Protein AF-A0AAJ1X5V5-F1 (afdb_monomer)

Mean predicted aligned error: 13.59 Å

Secondary structure (DSSP, 8-state):
--------------PPPEEEEE-SSTTSPP-----PSSSS-PPEEEEGGG--HHHHHHH--SEEEEESB-SS-BHHHHHHHHHHTT--SEEEEE-SPPS-HHHHHHHHHHH-TTSEEEEE------THHHHHHHHHHS--------------------

Radius of gyration: 25.56 Å; Cα contacts (8 Å, |Δi|>4): 197; chains: 1; bounding box: 85×78×64 Å

pLDDT: mean 74.3, std 19.79, range [42.69, 98.06]

Structure (mmCIF, N/CA/C/O backbone):
data_AF-A0AAJ1X5V5-F1
#
_entry.id   AF-A0AAJ1X5V5-F1
#
loop_
_atom_site.group_PDB
_atom_site.id
_atom_site.type_symbol
_atom_site.label_atom_id
_atom_site.label_alt_id
_atom_site.label_comp_id
_atom_site.label_asym_id
_atom_site.label_entity_id
_atom_site.label_seq_id
_atom_site.pdbx_PDB_ins_code
_atom_site.Cartn_x
_atom_site.Cartn_y
_atom_site.Cartn_z
_atom_site.occupancy
_atom_site.B_iso_or_equiv
_atom_site.auth_seq_id
_atom_site.auth_comp_id
_atom_site.auth_asym_id
_atom_site.auth_atom_id
_atom_site.pdbx_PDB_model_num
ATOM 1 N N . MET A 1 1 ? -33.150 22.291 39.303 1.00 49.47 1 MET A N 1
ATOM 2 C CA . MET A 1 1 ? -31.814 22.801 38.923 1.00 49.47 1 MET A CA 1
ATOM 3 C C . MET A 1 1 ? -30.935 21.609 38.556 1.00 49.47 1 MET A C 1
ATOM 5 O O . MET A 1 1 ? -30.347 21.008 39.441 1.00 49.47 1 MET A O 1
ATOM 9 N N . GLY A 1 2 ? -30.933 21.193 37.285 1.00 54.03 2 GLY A N 1
ATOM 10 C CA . GLY A 1 2 ? -30.142 20.056 36.793 1.00 54.03 2 GLY A CA 1
ATOM 11 C C . GLY A 1 2 ? -29.004 20.563 35.914 1.00 54.03 2 GLY A C 1
ATOM 12 O O . GLY A 1 2 ? -29.258 21.209 34.902 1.00 54.03 2 GLY A O 1
ATOM 13 N N . ARG A 1 3 ? -27.760 20.337 36.339 1.00 53.81 3 ARG A N 1
ATOM 14 C CA . ARG A 1 3 ? -26.545 20.752 35.627 1.00 53.81 3 ARG A CA 1
ATOM 15 C C . ARG A 1 3 ? -26.337 19.808 34.437 1.00 53.81 3 ARG A C 1
ATOM 17 O O . ARG A 1 3 ? -26.028 18.640 34.638 1.00 53.81 3 ARG A O 1
ATOM 24 N N . LEU A 1 4 ? -26.525 20.315 33.219 1.00 57.34 4 LEU A N 1
ATOM 25 C CA . LEU A 1 4 ? -26.113 19.653 31.980 1.00 57.34 4 LEU A CA 1
ATOM 26 C C . LEU A 1 4 ? -24.586 19.496 31.990 1.00 57.34 4 LEU A C 1
ATOM 28 O O . LEU A 1 4 ? -23.848 20.481 31.991 1.00 57.34 4 LEU A O 1
ATOM 32 N N . MET A 1 5 ? -24.120 18.250 32.050 1.00 51.97 5 MET A N 1
ATOM 33 C CA . MET A 1 5 ? -22.725 17.890 31.823 1.00 51.97 5 MET A CA 1
ATOM 34 C C . MET A 1 5 ? -22.451 17.976 30.321 1.00 51.97 5 MET A C 1
ATOM 36 O O . MET A 1 5 ? -22.830 17.094 29.555 1.00 51.97 5 MET A O 1
ATOM 40 N N . ASN A 1 6 ? -21.802 19.063 29.905 1.00 53.88 6 ASN A N 1
ATOM 41 C CA . ASN A 1 6 ? -21.200 19.163 28.582 1.00 53.88 6 ASN A CA 1
ATOM 42 C C . ASN A 1 6 ? -20.029 18.177 28.520 1.00 53.88 6 ASN A C 1
ATOM 44 O O . ASN A 1 6 ? -18.949 18.449 29.046 1.00 53.88 6 ASN A O 1
ATOM 48 N N . HIS A 1 7 ? -20.245 17.029 27.882 1.00 51.84 7 HIS A N 1
ATOM 49 C CA . HIS A 1 7 ? -19.154 16.221 27.358 1.00 51.84 7 HIS A CA 1
ATOM 50 C C . HIS A 1 7 ? -18.511 17.018 26.225 1.00 51.84 7 HIS A C 1
ATOM 52 O O . HIS A 1 7 ? -18.970 16.993 25.086 1.00 51.84 7 HIS A O 1
ATOM 58 N N . SER A 1 8 ? -17.483 17.794 26.568 1.00 53.44 8 SER A N 1
ATOM 59 C CA . SER A 1 8 ? -16.588 18.421 25.605 1.00 53.44 8 SER A CA 1
ATOM 60 C C . SER A 1 8 ? -15.873 17.310 24.843 1.00 53.44 8 SER A C 1
ATOM 62 O O . SER A 1 8 ? -14.830 16.808 25.266 1.00 53.44 8 SER A O 1
ATOM 64 N N . ASP A 1 9 ? -16.497 16.896 23.746 1.00 52.03 9 ASP A N 1
ATOM 65 C CA . ASP A 1 9 ? -15.982 15.985 22.738 1.00 52.03 9 ASP A CA 1
ATOM 66 C C . ASP A 1 9 ? -14.724 16.633 22.153 1.00 52.03 9 ASP A C 1
ATOM 68 O O . ASP A 1 9 ? -14.756 17.444 21.225 1.00 52.03 9 ASP A O 1
ATOM 72 N N . THR A 1 10 ? -13.592 16.378 22.806 1.00 54.88 10 THR A N 1
ATOM 73 C CA . THR A 1 10 ? -12.291 16.878 22.381 1.00 54.88 10 THR A CA 1
ATOM 74 C C . THR A 1 10 ? -11.869 15.999 21.216 1.00 54.88 10 THR A C 1
ATOM 76 O O . THR A 1 10 ? -10.988 15.150 21.350 1.00 54.88 10 THR A O 1
ATOM 79 N N . ARG A 1 11 ? -12.528 16.171 20.063 1.00 50.97 11 ARG A N 1
ATOM 80 C CA . ARG A 1 11 ? -12.022 15.697 18.779 1.00 50.97 11 ARG A CA 1
ATOM 81 C C . ARG A 1 11 ? -10.699 16.411 18.577 1.00 50.97 11 ARG A C 1
ATOM 83 O O . ARG A 1 11 ? -10.657 17.541 18.092 1.00 50.97 11 ARG A O 1
ATOM 90 N N . ARG A 1 12 ? -9.612 15.783 19.039 1.00 52.16 12 ARG A N 1
ATOM 91 C CA . ARG A 1 12 ? -8.260 16.169 18.653 1.00 52.16 12 ARG A CA 1
ATOM 92 C C . ARG A 1 12 ? -8.311 16.320 17.146 1.00 52.16 12 ARG A C 1
ATOM 94 O O . ARG A 1 12 ? -8.694 15.387 16.445 1.00 52.16 12 ARG A O 1
ATOM 101 N N . ASN A 1 13 ? -7.982 17.519 16.691 1.00 52.06 13 ASN A N 1
ATOM 102 C CA . ASN A 1 13 ? -7.736 17.843 15.301 1.00 52.06 13 ASN A CA 1
ATOM 103 C C . ASN A 1 13 ? -6.473 17.073 14.877 1.00 52.06 13 ASN A C 1
ATOM 105 O O . ASN A 1 13 ? -5.387 17.638 14.783 1.00 52.06 13 ASN A O 1
ATOM 109 N N . ALA A 1 14 ? -6.584 15.745 14.811 1.00 61.94 14 ALA A N 1
ATOM 110 C CA . ALA A 1 14 ? -5.525 14.852 14.402 1.00 61.94 14 ALA A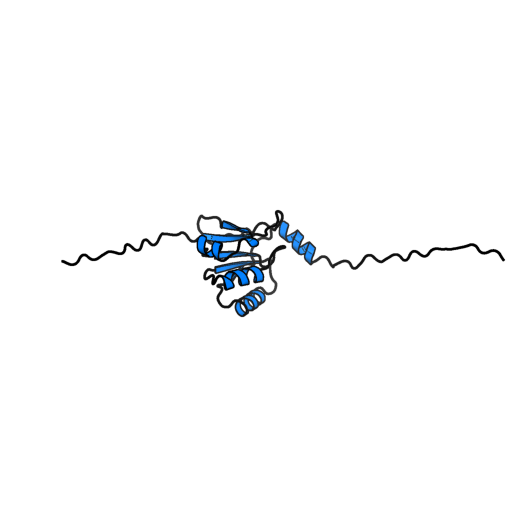 CA 1
ATOM 111 C C . ALA A 1 14 ? -5.408 15.045 12.899 1.00 61.94 14 ALA A C 1
ATOM 113 O O . ALA A 1 14 ? -6.320 14.702 12.147 1.00 61.94 14 ALA A O 1
ATOM 114 N N . GLN A 1 15 ? -4.330 15.702 12.482 1.00 68.06 15 GLN A N 1
ATOM 115 C CA . GLN A 1 15 ? -4.047 15.833 11.067 1.00 68.06 15 GLN A CA 1
ATOM 116 C C . GLN A 1 15 ? -3.940 14.430 10.456 1.00 68.06 15 GLN A C 1
ATOM 118 O O . GLN A 1 15 ? -3.415 13.529 11.118 1.00 68.06 15 GLN A O 1
ATOM 123 N N . PRO A 1 16 ? -4.462 14.227 9.236 1.00 76.00 16 PRO A N 1
ATOM 124 C CA . PRO A 1 16 ? -4.329 12.956 8.541 1.00 76.00 16 PRO A CA 1
ATOM 125 C C . PRO A 1 16 ? -2.844 12.588 8.435 1.00 76.00 16 PRO A C 1
ATOM 127 O O . PRO A 1 16 ? -2.044 13.372 7.928 1.00 76.00 16 PRO A O 1
ATOM 130 N N . VAL A 1 17 ? -2.475 11.417 8.960 1.00 82.81 17 VAL A N 1
ATOM 131 C CA . VAL A 1 17 ? -1.111 10.883 8.876 1.00 82.81 17 VAL A CA 1
ATOM 132 C C . VAL A 1 17 ? -1.071 9.856 7.753 1.00 82.81 17 VAL A C 1
ATOM 134 O O . VAL A 1 17 ? -1.787 8.856 7.809 1.00 82.81 17 VAL A O 1
ATOM 137 N N . SER A 1 18 ? -0.222 10.082 6.754 1.00 84.00 18 SER A N 1
ATOM 138 C CA . SER A 1 18 ? 0.099 9.074 5.740 1.00 84.00 18 SER A CA 1
ATOM 139 C C . SER A 1 18 ? 1.361 8.316 6.142 1.00 84.00 18 SER A C 1
ATOM 141 O O . SER A 1 18 ? 2.314 8.895 6.672 1.00 84.00 18 SER A O 1
ATOM 143 N N . VAL A 1 19 ? 1.374 7.014 5.879 1.00 84.06 19 VAL A N 1
ATOM 144 C CA . VAL A 1 19 ? 2.506 6.122 6.135 1.00 84.06 19 VAL A CA 1
ATOM 145 C C . VAL A 1 19 ? 3.011 5.572 4.809 1.00 84.06 19 VAL A C 1
ATOM 147 O O . VAL A 1 19 ? 2.216 5.162 3.972 1.00 84.06 19 VAL A O 1
ATOM 150 N N . SER A 1 20 ? 4.328 5.554 4.622 1.00 84.44 20 SER A N 1
ATOM 151 C CA . SER A 1 20 ? 4.986 4.944 3.467 1.00 84.44 20 SER A CA 1
ATOM 152 C C . SER A 1 20 ? 5.753 3.703 3.909 1.00 84.44 20 SER A C 1
ATOM 154 O O . SER A 1 20 ? 6.574 3.772 4.825 1.00 84.44 20 SER A O 1
ATOM 156 N N . VAL A 1 21 ? 5.473 2.564 3.280 1.00 81.75 21 VAL A N 1
ATOM 157 C CA . VAL A 1 21 ? 6.128 1.292 3.580 1.00 81.75 21 VAL A CA 1
ATOM 158 C C . VAL A 1 21 ? 7.372 1.147 2.718 1.00 81.75 21 VAL A C 1
ATOM 160 O O . VAL A 1 21 ? 7.308 1.153 1.488 1.00 81.75 21 VAL A O 1
ATOM 163 N N . VAL A 1 22 ? 8.512 0.974 3.374 1.00 82.62 22 VAL A N 1
ATOM 164 C CA . VAL A 1 22 ? 9.809 0.774 2.729 1.00 82.62 22 VAL A CA 1
ATOM 165 C C . VAL A 1 22 ? 10.318 -0.646 2.968 1.00 82.62 22 VAL A C 1
ATOM 167 O O . VAL A 1 22 ? 9.964 -1.299 3.956 1.00 82.62 22 VAL A O 1
ATOM 170 N N . GLY A 1 23 ? 11.140 -1.136 2.036 1.00 76.69 23 GLY A N 1
ATOM 171 C CA . GLY A 1 23 ? 11.906 -2.366 2.236 1.00 76.69 23 GLY A CA 1
ATOM 172 C C . GLY A 1 23 ? 12.815 -2.242 3.460 1.00 76.69 23 GLY A C 1
ATOM 173 O O . GLY A 1 23 ? 13.158 -1.139 3.882 1.00 76.69 23 GLY A O 1
ATOM 174 N N . CYS A 1 24 ? 13.175 -3.376 4.051 1.00 72.38 24 CYS A N 1
ATOM 175 C CA . CYS A 1 24 ? 13.982 -3.410 5.267 1.00 72.38 24 CYS A CA 1
ATOM 176 C C . CYS A 1 24 ? 15.492 -3.497 4.989 1.00 72.38 24 CYS A C 1
ATOM 178 O O . CYS A 1 24 ? 16.279 -3.436 5.932 1.00 72.38 24 CYS A O 1
ATOM 180 N N . GLY A 1 25 ? 15.903 -3.645 3.725 1.00 65.19 25 GLY A N 1
ATOM 181 C CA . GLY A 1 25 ? 17.300 -3.537 3.299 1.00 65.19 25 GLY A CA 1
ATOM 182 C C . GLY A 1 25 ? 17.738 -2.104 2.960 1.00 65.19 25 GLY A C 1
ATOM 183 O O . GLY A 1 25 ? 16.992 -1.354 2.334 1.00 65.19 25 GLY A O 1
ATOM 184 N N . ASP A 1 26 ? 18.994 -1.768 3.284 1.00 51.75 26 ASP A N 1
ATOM 185 C CA . ASP A 1 26 ? 19.675 -0.473 3.040 1.00 51.75 26 ASP A CA 1
ATOM 186 C C . ASP A 1 26 ? 19.787 -0.052 1.553 1.00 51.75 26 ASP A C 1
ATOM 188 O O . ASP A 1 26 ? 20.418 0.949 1.220 1.00 51.75 26 ASP A O 1
ATOM 192 N N . SER A 1 27 ? 19.229 -0.820 0.616 1.00 51.00 27 SER A N 1
ATOM 193 C CA . SER A 1 27 ? 19.420 -0.626 -0.832 1.00 51.00 27 SER A CA 1
ATOM 194 C C . SER A 1 27 ? 18.144 -0.826 -1.648 1.00 51.00 27 SER A C 1
ATOM 196 O O . SER A 1 27 ? 18.209 -1.028 -2.859 1.00 51.00 27 SER A O 1
ATOM 198 N N . GLY A 1 28 ? 16.978 -0.811 -0.998 1.00 45.72 28 GLY A N 1
ATOM 199 C CA . GLY A 1 28 ? 15.703 -0.846 -1.707 1.00 45.72 28 GLY A CA 1
ATOM 200 C C . GLY A 1 28 ? 15.459 0.454 -2.481 1.00 45.72 28 GLY A C 1
ATOM 201 O O . GLY A 1 28 ? 15.970 1.505 -2.079 1.00 45.72 28 GLY A O 1
ATOM 202 N N . PRO A 1 29 ? 14.675 0.423 -3.577 1.00 50.69 29 PRO A N 1
ATOM 203 C CA . PRO A 1 29 ? 14.246 1.646 -4.236 1.00 50.69 29 PRO A CA 1
ATOM 204 C C . PRO A 1 29 ? 13.605 2.553 -3.186 1.00 50.69 29 PRO A C 1
ATOM 206 O O . PRO A 1 29 ? 12.656 2.158 -2.499 1.00 50.69 29 PRO A O 1
ATOM 209 N N . ILE A 1 30 ? 14.166 3.759 -3.036 1.00 53.06 30 ILE A N 1
ATOM 210 C CA . ILE A 1 30 ? 13.563 4.823 -2.234 1.00 53.06 30 ILE A CA 1
ATOM 211 C C . ILE A 1 30 ? 12.106 4.881 -2.677 1.00 53.06 30 ILE A C 1
ATOM 213 O O . ILE A 1 30 ? 11.853 4.889 -3.886 1.00 53.06 30 ILE A O 1
ATOM 217 N N . ALA A 1 31 ? 11.174 4.847 -1.712 1.00 51.16 31 ALA A N 1
ATOM 218 C CA . ALA A 1 31 ? 9.747 4.982 -1.989 1.00 51.16 31 ALA A CA 1
ATOM 219 C C . ALA A 1 31 ? 9.577 6.031 -3.090 1.00 51.16 31 ALA A C 1
ATOM 221 O O . ALA A 1 31 ? 10.247 7.073 -3.021 1.00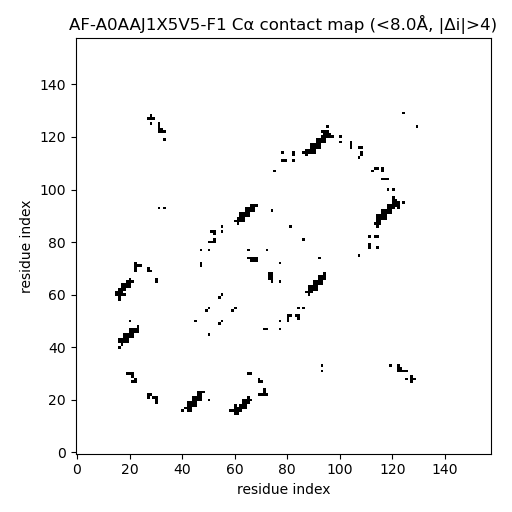 51.16 31 ALA A O 1
ATOM 222 N N . PRO A 1 32 ? 8.765 5.745 -4.121 1.00 50.72 32 PRO A N 1
ATOM 223 C CA . PRO A 1 32 ? 8.683 6.648 -5.245 1.00 50.72 32 PRO A CA 1
ATOM 224 C C . PRO A 1 32 ? 8.345 8.012 -4.668 1.00 50.72 32 PRO A C 1
ATOM 226 O O . PRO A 1 32 ? 7.631 8.109 -3.660 1.00 50.72 32 PRO A O 1
ATOM 229 N N . GLN A 1 33 ? 8.836 9.075 -5.295 1.00 49.97 33 GLN A N 1
ATOM 230 C CA . GLN A 1 33 ? 8.289 10.400 -5.040 1.00 49.97 33 GLN A CA 1
ATOM 231 C C . GLN A 1 33 ? 6.870 10.433 -5.639 1.00 49.97 33 GLN A C 1
ATOM 233 O O . GLN A 1 33 ? 6.581 11.174 -6.567 1.00 49.97 33 GLN A O 1
ATOM 238 N N . CYS A 1 34 ? 5.991 9.549 -5.151 1.00 44.41 34 CYS A N 1
ATOM 239 C CA . CYS A 1 34 ? 4.556 9.577 -5.295 1.00 44.41 34 CYS A CA 1
ATOM 240 C C . CYS A 1 34 ? 4.181 10.844 -4.533 1.00 44.41 34 CYS A C 1
ATOM 242 O O . CYS A 1 34 ? 4.037 10.806 -3.316 1.00 44.41 34 CYS A O 1
ATOM 244 N N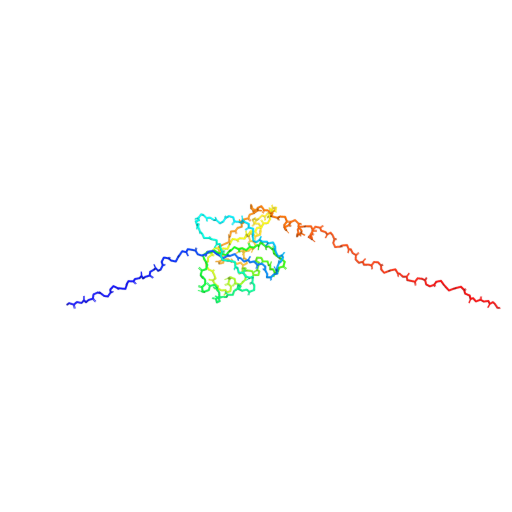 . THR A 1 35 ? 4.167 11.981 -5.236 1.00 46.69 35 THR A N 1
ATOM 245 C CA . THR A 1 35 ? 3.806 13.290 -4.698 1.00 46.69 35 THR A CA 1
ATOM 246 C C . THR A 1 35 ? 2.444 13.119 -4.033 1.00 46.69 35 THR A C 1
ATOM 248 O O . THR A 1 35 ? 1.452 12.928 -4.746 1.00 46.69 35 THR A O 1
ATOM 251 N N . PRO A 1 36 ? 2.360 13.080 -2.690 1.00 46.94 36 PRO A N 1
ATOM 252 C CA . PRO A 1 36 ? 1.076 12.870 -2.061 1.00 46.94 36 PRO A CA 1
ATOM 253 C C . PRO A 1 36 ? 0.198 14.096 -2.338 1.00 46.94 36 PRO A C 1
ATOM 255 O O . PRO A 1 36 ? 0.688 15.201 -2.592 1.00 46.94 36 PRO A O 1
ATOM 258 N N . ALA A 1 37 ? -1.117 13.880 -2.324 1.00 43.31 37 ALA A N 1
ATOM 259 C CA . ALA A 1 37 ? -2.127 14.931 -2.423 1.00 43.31 37 ALA A CA 1
ATOM 260 C C . ALA A 1 37 ? -1.853 16.083 -1.414 1.00 43.31 37 ALA A C 1
ATOM 262 O O . ALA A 1 37 ? -1.112 15.902 -0.445 1.00 43.31 37 ALA A O 1
ATOM 263 N N . PRO A 1 38 ? -2.394 17.296 -1.628 1.00 47.12 38 PRO A N 1
ATOM 264 C CA . PRO A 1 38 ? -1.805 18.515 -1.082 1.00 47.12 38 PRO A CA 1
ATOM 265 C C . PRO A 1 38 ? -1.989 18.625 0.440 1.00 47.12 38 PRO A C 1
ATOM 267 O O . PRO A 1 38 ? -3.123 18.674 0.903 1.00 47.12 38 PRO A O 1
ATOM 270 N N . ALA A 1 39 ? -0.882 18.717 1.194 1.00 47.47 39 ALA A N 1
ATOM 271 C CA . ALA A 1 39 ? -0.617 19.698 2.268 1.00 47.47 39 ALA A CA 1
ATOM 272 C C . ALA A 1 39 ? 0.445 19.202 3.283 1.00 47.47 39 ALA A C 1
ATOM 274 O O . ALA A 1 39 ? 0.165 18.410 4.174 1.00 47.47 39 ALA A O 1
ATOM 275 N N . ASN A 1 40 ? 1.650 19.777 3.195 1.00 53.41 40 ASN A N 1
ATOM 276 C CA . ASN A 1 40 ? 2.606 20.068 4.281 1.00 53.41 40 ASN A CA 1
ATOM 277 C C . ASN A 1 40 ? 3.177 18.968 5.199 1.00 53.41 40 ASN A C 1
ATOM 279 O O . ASN A 1 40 ? 4.022 19.316 6.025 1.00 53.41 40 ASN A O 1
ATOM 283 N N . LEU A 1 41 ? 2.820 17.688 5.082 1.00 59.72 41 LEU A N 1
ATOM 284 C CA . LEU A 1 41 ? 3.439 16.635 5.898 1.00 59.72 41 LEU A CA 1
ATOM 285 C C . LEU A 1 41 ? 4.028 15.519 5.039 1.00 59.72 41 LEU A C 1
ATOM 287 O O . LEU A 1 41 ? 3.337 14.893 4.240 1.00 59.72 41 LEU A O 1
ATOM 291 N N . ALA A 1 42 ? 5.326 15.272 5.224 1.00 72.69 42 ALA A N 1
ATOM 292 C CA . ALA A 1 42 ? 5.986 14.109 4.654 1.00 72.69 42 ALA A CA 1
ATOM 293 C C . ALA A 1 42 ? 5.408 12.829 5.289 1.00 72.69 42 ALA A C 1
ATOM 295 O O . ALA A 1 42 ? 5.197 12.809 6.507 1.00 72.69 42 ALA A O 1
ATOM 296 N N . PRO A 1 43 ? 5.152 11.769 4.502 1.00 79.06 43 PRO A N 1
ATOM 297 C CA . PRO A 1 43 ? 4.665 10.510 5.046 1.00 79.06 43 PRO A CA 1
ATOM 298 C C . PRO A 1 43 ? 5.688 9.902 6.011 1.00 79.06 43 PRO A C 1
ATOM 300 O O . PRO A 1 43 ? 6.899 9.984 5.792 1.00 79.06 43 PRO A O 1
ATOM 303 N N . VAL A 1 44 ? 5.199 9.259 7.072 1.00 84.62 44 VAL A N 1
ATOM 304 C CA . VAL A 1 44 ? 6.049 8.525 8.017 1.00 84.62 44 VAL A CA 1
ATOM 305 C C . VAL A 1 44 ? 6.538 7.252 7.335 1.00 84.62 44 VAL A C 1
ATOM 307 O O . VAL A 1 44 ? 5.726 6.419 6.937 1.00 84.62 44 VAL A O 1
ATOM 310 N N . GLN A 1 45 ? 7.853 7.098 7.193 1.00 86.88 45 GLN A N 1
ATOM 311 C CA . GLN A 1 45 ? 8.439 5.884 6.627 1.00 86.88 45 GLN A CA 1
ATOM 312 C C . GLN A 1 45 ? 8.523 4.783 7.683 1.00 86.88 45 GLN A C 1
ATOM 314 O O . GLN A 1 45 ? 8.996 5.024 8.795 1.00 86.88 45 GLN A O 1
ATOM 319 N N . ILE A 1 46 ? 8.079 3.580 7.325 1.00 87.75 46 ILE A N 1
ATOM 320 C CA . ILE A 1 46 ? 8.148 2.393 8.181 1.00 87.75 46 ILE A CA 1
ATOM 321 C C . ILE A 1 46 ? 8.699 1.197 7.410 1.00 87.75 46 ILE A C 1
ATOM 323 O O . ILE A 1 46 ? 8.397 1.016 6.231 1.00 87.75 46 ILE A O 1
ATOM 327 N N . CYS A 1 47 ? 9.470 0.354 8.091 1.00 89.88 47 CYS A N 1
ATOM 328 C CA . CYS A 1 47 ? 9.904 -0.929 7.548 1.00 89.88 47 CYS A CA 1
ATOM 329 C C . CYS A 1 47 ? 8.677 -1.811 7.312 1.00 89.88 47 CYS A C 1
ATOM 331 O O . CYS A 1 47 ? 7.797 -1.881 8.173 1.00 89.88 47 CYS A O 1
ATOM 333 N N . TYR A 1 48 ? 8.651 -2.567 6.216 1.00 90.38 48 TYR A N 1
ATOM 334 C CA . TYR A 1 48 ? 7.651 -3.618 5.999 1.00 90.38 48 TYR A CA 1
ATOM 335 C C . TYR A 1 48 ? 7.474 -4.526 7.228 1.00 90.38 48 TYR A C 1
ATOM 337 O O . TYR A 1 48 ? 6.353 -4.820 7.643 1.00 90.38 48 TYR A O 1
ATOM 345 N N . LYS A 1 49 ? 8.579 -4.923 7.870 1.00 92.12 49 LYS A N 1
ATOM 346 C CA . LYS A 1 49 ? 8.556 -5.789 9.059 1.00 92.12 49 LYS A CA 1
ATOM 347 C C . LYS A 1 49 ? 7.801 -5.170 10.239 1.00 92.12 49 LYS A C 1
ATOM 349 O O . LYS A 1 49 ? 7.209 -5.922 11.008 1.00 92.12 49 LYS A O 1
ATOM 354 N N . ASP A 1 50 ? 7.748 -3.843 10.315 1.00 92.50 50 ASP A N 1
ATOM 355 C CA . ASP A 1 50 ? 7.073 -3.086 11.372 1.00 92.50 50 ASP A CA 1
ATOM 356 C C . ASP A 1 50 ? 5.601 -2.781 11.045 1.00 92.50 50 ASP A C 1
ATOM 358 O O . ASP A 1 50 ? 4.887 -2.182 11.856 1.00 92.50 50 ASP A O 1
ATOM 362 N N . VAL A 1 51 ? 5.115 -3.202 9.870 1.00 92.44 51 VAL A N 1
ATOM 363 C CA . VAL A 1 51 ? 3.687 -3.187 9.536 1.00 92.44 51 VAL A CA 1
ATOM 364 C C . VAL A 1 51 ? 2.998 -4.265 10.369 1.00 92.44 51 VAL A C 1
ATOM 366 O O . VAL A 1 51 ? 2.883 -5.421 9.958 1.00 92.44 51 VAL A O 1
ATOM 369 N N . ALA A 1 52 ? 2.578 -3.872 11.568 1.00 92.50 52 ALA A N 1
ATOM 370 C CA . ALA A 1 52 ? 1.895 -4.710 12.543 1.00 92.50 52 ALA A CA 1
ATOM 371 C C . ALA A 1 52 ? 0.650 -3.992 13.106 1.00 92.50 52 ALA A C 1
ATOM 373 O O . ALA A 1 52 ? 0.597 -2.753 13.096 1.00 92.50 52 ALA A O 1
ATOM 374 N N . PRO A 1 53 ? -0.356 -4.730 13.614 1.00 90.94 53 PRO A N 1
ATOM 375 C CA . PRO A 1 53 ? -1.581 -4.143 14.160 1.00 90.94 53 PRO A CA 1
ATOM 376 C C . PRO A 1 53 ? -1.331 -3.086 15.243 1.00 90.94 53 PRO 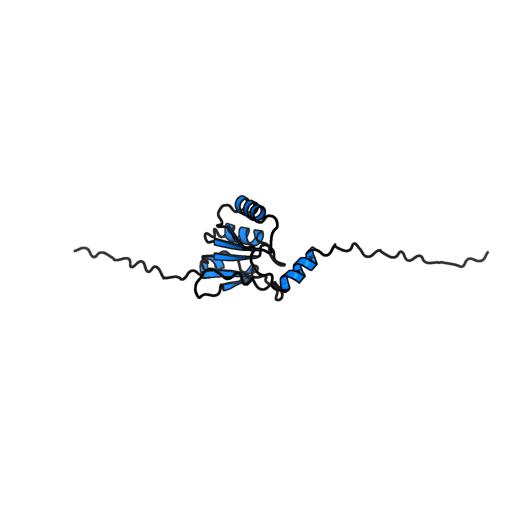A C 1
ATOM 378 O O . PRO A 1 53 ? -2.004 -2.057 15.269 1.00 90.94 53 PRO A O 1
ATOM 381 N N . GLU A 1 54 ? -0.339 -3.295 16.107 1.00 92.19 54 GLU A N 1
ATOM 382 C CA . GLU A 1 54 ? 0.018 -2.381 17.194 1.00 92.19 54 GLU A CA 1
ATOM 383 C C . GLU A 1 54 ? 0.505 -1.033 16.651 1.00 92.19 54 GLU A C 1
ATOM 385 O O . GLU A 1 54 ? 0.146 0.028 17.168 1.00 92.19 54 GLU A O 1
ATOM 390 N N . MET A 1 55 ? 1.295 -1.065 15.573 1.00 92.25 55 MET A N 1
ATOM 391 C CA . MET A 1 55 ? 1.769 0.136 14.890 1.00 92.25 55 MET A CA 1
ATOM 392 C C . MET A 1 55 ? 0.598 0.879 14.241 1.00 92.25 55 MET A C 1
ATOM 394 O O . MET A 1 55 ? 0.444 2.081 14.460 1.00 92.25 55 MET A O 1
ATOM 398 N N . LEU A 1 56 ? -0.281 0.166 13.531 1.00 91.50 56 LEU A N 1
ATOM 399 C CA . LEU A 1 56 ? -1.454 0.760 12.882 1.00 91.50 56 LEU A CA 1
ATOM 400 C C . LEU A 1 56 ? -2.416 1.393 13.895 1.00 91.50 56 LEU A C 1
ATOM 402 O O . LEU A 1 56 ? -2.934 2.477 13.645 1.00 91.50 56 LEU A O 1
ATOM 406 N N . GLN A 1 57 ? -2.615 0.774 15.060 1.00 89.38 57 GLN A N 1
ATOM 407 C CA . GLN A 1 57 ? -3.440 1.335 16.136 1.00 89.38 57 GLN A CA 1
ATOM 408 C C . GLN A 1 57 ? -2.817 2.577 16.778 1.00 89.38 57 GLN A C 1
ATOM 410 O O . GLN A 1 57 ? -3.545 3.484 17.188 1.00 89.38 57 GLN A O 1
ATOM 415 N N . LYS A 1 58 ? -1.483 2.619 16.878 1.00 89.44 58 LYS A N 1
ATOM 416 C CA . LYS A 1 58 ? -0.741 3.742 17.458 1.00 89.44 58 LYS A CA 1
ATOM 417 C C . LYS A 1 58 ? -0.680 4.943 16.516 1.00 89.44 58 LYS A C 1
ATOM 419 O O . LYS A 1 58 ? -0.861 6.069 16.968 1.00 89.44 58 LYS A O 1
ATOM 424 N N . VAL A 1 59 ? -0.384 4.706 15.238 1.00 89.94 59 VAL A N 1
ATOM 425 C CA . VAL A 1 59 ? -0.206 5.758 14.224 1.00 89.94 59 VAL A CA 1
ATOM 426 C C . VAL A 1 59 ? -1.544 6.191 13.624 1.00 89.94 59 VAL A C 1
ATOM 428 O O . VAL A 1 59 ? -1.709 7.365 13.312 1.00 89.94 59 VAL A O 1
ATOM 431 N N . GLN A 1 60 ? -2.500 5.264 13.501 1.00 90.31 60 GLN A N 1
ATOM 432 C CA . GLN A 1 60 ? -3.807 5.459 12.859 1.00 90.31 60 GLN A CA 1
ATOM 433 C C . GLN A 1 60 ? -3.701 6.128 11.480 1.00 90.31 60 GLN A C 1
ATOM 435 O O . GLN A 1 60 ? -4.295 7.187 11.262 1.00 90.31 60 GLN A O 1
ATOM 440 N N . PRO A 1 61 ? -2.932 5.547 10.538 1.00 91.62 61 PRO A N 1
ATOM 441 C CA . PRO A 1 61 ? -2.711 6.197 9.259 1.00 91.62 61 PRO A CA 1
ATOM 442 C C . PRO A 1 61 ? -4.005 6.284 8.449 1.00 91.62 61 PRO A C 1
ATOM 444 O O . PRO A 1 61 ? -4.725 5.298 8.305 1.00 91.62 61 PRO A O 1
ATOM 447 N N . CYS A 1 62 ? -4.292 7.441 7.859 1.00 91.56 62 CYS A N 1
ATOM 448 C CA . CYS A 1 62 ? -5.415 7.576 6.926 1.00 91.56 62 CYS A CA 1
ATOM 449 C C . CYS A 1 62 ? -5.103 6.968 5.552 1.00 91.56 62 CYS A C 1
ATOM 451 O O . CYS A 1 62 ? -6.019 6.627 4.803 1.00 91.56 62 CYS A O 1
ATOM 453 N N . GLU A 1 63 ? -3.814 6.841 5.237 1.00 91.81 63 GLU A N 1
ATOM 454 C CA . GLU A 1 63 ? -3.322 6.271 3.993 1.00 91.81 63 GLU A CA 1
ATOM 455 C C . GLU A 1 63 ? -2.031 5.480 4.230 1.00 91.81 63 GLU A C 1
ATOM 457 O O . GLU A 1 63 ? -1.129 5.945 4.932 1.00 91.81 63 GLU A O 1
ATOM 462 N N . VAL A 1 64 ? -1.944 4.302 3.618 1.00 92.81 64 VAL A N 1
ATOM 463 C CA . VAL A 1 64 ? -0.730 3.490 3.522 1.00 92.81 64 VAL A CA 1
ATOM 464 C C . VAL A 1 64 ? -0.275 3.476 2.070 1.00 92.81 64 VAL A C 1
ATOM 466 O O . VAL A 1 64 ? -1.022 3.075 1.182 1.00 92.81 64 VAL A O 1
ATOM 469 N N . ILE A 1 65 ? 0.954 3.914 1.832 1.00 91.62 65 ILE A N 1
ATOM 470 C CA . ILE A 1 65 ? 1.590 3.952 0.519 1.00 91.62 65 ILE A CA 1
ATOM 471 C C . ILE A 1 65 ? 2.602 2.809 0.462 1.00 91.62 65 ILE A C 1
ATOM 473 O O . ILE A 1 65 ? 3.434 2.684 1.357 1.00 91.62 65 ILE A O 1
ATOM 477 N N . CYS A 1 66 ? 2.536 1.965 -0.562 1.00 91.56 66 CYS A N 1
ATOM 478 C CA . CYS A 1 66 ? 3.449 0.833 -0.735 1.00 91.56 66 CYS A CA 1
ATOM 479 C C . CYS A 1 66 ? 3.771 0.612 -2.212 1.00 91.56 66 CYS A C 1
ATOM 481 O O . CYS A 1 66 ? 3.059 1.101 -3.090 1.00 91.56 66 CYS A O 1
ATOM 483 N N . TRP A 1 67 ? 4.846 -0.116 -2.496 1.00 90.06 67 TRP A N 1
ATOM 484 C CA . TRP A 1 67 ? 5.134 -0.565 -3.854 1.00 90.06 67 TRP A CA 1
ATOM 485 C C . TRP A 1 67 ? 4.306 -1.795 -4.213 1.00 90.06 67 TRP A C 1
ATOM 487 O O . TRP A 1 67 ? 4.010 -2.625 -3.356 1.00 90.06 67 TRP A O 1
ATOM 497 N N . LEU A 1 68 ? 3.991 -1.940 -5.500 1.00 91.94 68 LEU A N 1
ATOM 498 C CA . LEU A 1 68 ? 3.367 -3.150 -6.026 1.00 91.94 68 LEU A CA 1
ATOM 499 C C . LEU A 1 68 ? 4.228 -4.390 -5.750 1.00 91.94 68 LEU A C 1
ATOM 501 O O . LEU A 1 68 ? 3.708 -5.428 -5.354 1.00 91.94 68 LEU A O 1
ATOM 505 N N . CYS A 1 69 ? 5.536 -4.259 -5.967 1.00 88.75 69 CYS A N 1
ATOM 506 C CA . CYS A 1 69 ? 6.525 -5.297 -5.727 1.00 88.75 69 CYS A CA 1
ATOM 507 C C . CYS A 1 69 ? 7.847 -4.653 -5.285 1.00 88.75 69 CYS A C 1
ATOM 509 O O . CYS A 1 69 ? 8.274 -3.641 -5.847 1.00 88.75 69 CYS A O 1
ATOM 511 N N . CYS A 1 70 ? 8.478 -5.228 -4.268 1.00 84.81 70 CYS A N 1
ATOM 512 C CA . CYS A 1 70 ? 9.785 -4.874 -3.728 1.00 84.81 70 CYS A CA 1
ATOM 513 C C . CYS A 1 70 ? 10.627 -6.146 -3.560 1.00 84.81 70 CYS A C 1
ATOM 515 O O . CYS A 1 70 ? 10.121 -7.260 -3.635 1.00 84.81 70 CYS A O 1
ATOM 517 N N . ALA A 1 71 ? 11.924 -5.991 -3.282 1.00 83.06 71 ALA A N 1
ATOM 518 C CA . ALA A 1 71 ? 12.795 -7.138 -3.006 1.00 83.06 71 ALA A CA 1
ATOM 519 C C . ALA A 1 71 ? 12.378 -7.928 -1.747 1.00 83.06 71 ALA A C 1
ATOM 521 O O . ALA A 1 71 ? 12.564 -9.139 -1.697 1.00 83.06 71 ALA A O 1
ATOM 522 N N . ASP A 1 72 ? 11.818 -7.238 -0.748 1.00 87.06 72 ASP A N 1
ATOM 523 C CA . ASP A 1 72 ? 11.521 -7.809 0.574 1.00 87.06 72 ASP A CA 1
ATOM 524 C C . ASP A 1 72 ? 10.034 -8.121 0.805 1.00 87.06 72 ASP A C 1
ATOM 526 O O . ASP A 1 72 ? 9.702 -8.763 1.802 1.00 87.06 72 ASP A O 1
ATOM 530 N N . TYR A 1 73 ? 9.146 -7.584 -0.035 1.00 90.94 73 TYR A N 1
ATOM 531 C CA . TYR A 1 73 ? 7.697 -7.695 0.119 1.00 90.94 73 TYR A CA 1
ATOM 532 C C . TYR A 1 73 ? 6.984 -7.414 -1.204 1.00 90.94 73 TYR A C 1
ATOM 534 O O . TYR A 1 73 ? 7.512 -6.699 -2.059 1.00 90.94 73 TYR A O 1
ATOM 542 N N . ASP A 1 74 ? 5.748 -7.878 -1.331 1.00 93.44 74 ASP A N 1
ATOM 543 C CA . ASP A 1 74 ? 4.823 -7.439 -2.371 1.00 93.44 74 ASP A CA 1
ATOM 544 C C . ASP A 1 74 ? 3.540 -6.815 -1.792 1.00 93.44 74 ASP A C 1
ATOM 546 O O . ASP A 1 74 ? 3.310 -6.750 -0.580 1.00 93.44 74 ASP A O 1
ATOM 550 N N . VAL A 1 75 ? 2.684 -6.290 -2.666 1.00 95.06 75 VAL A N 1
ATOM 551 C CA . VAL A 1 75 ? 1.416 -5.684 -2.243 1.00 95.06 75 VAL A CA 1
ATOM 552 C C . VAL A 1 75 ? 0.485 -6.673 -1.527 1.00 95.06 75 VAL A C 1
ATOM 554 O O . VAL A 1 75 ? -0.323 -6.240 -0.704 1.00 95.06 75 VAL A O 1
ATOM 557 N N . TYR A 1 76 ? 0.581 -7.976 -1.810 1.00 97.06 76 TYR A N 1
ATOM 558 C CA . TYR A 1 76 ? -0.245 -9.000 -1.174 1.00 97.06 76 TYR A CA 1
ATOM 559 C C . TYR A 1 76 ? 0.160 -9.172 0.290 1.00 97.06 76 TYR A C 1
ATOM 561 O O . TYR A 1 76 ? -0.721 -9.175 1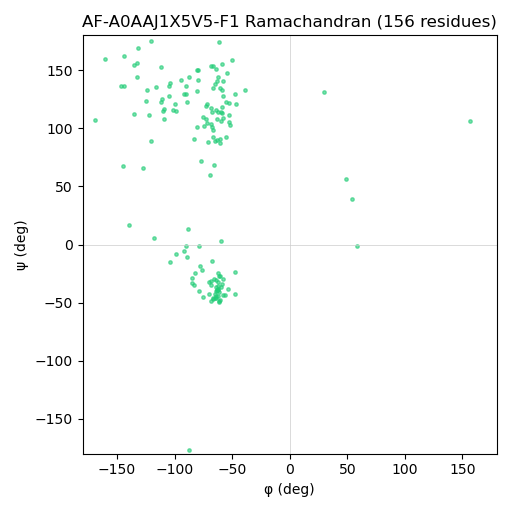.151 1.00 97.06 76 TYR A O 1
ATOM 569 N N . ASP A 1 77 ? 1.462 -9.184 0.588 1.00 95.94 77 ASP A N 1
ATOM 570 C CA . ASP A 1 77 ? 1.978 -9.200 1.961 1.00 95.94 77 ASP A CA 1
ATOM 571 C C . ASP A 1 77 ? 1.438 -8.019 2.788 1.00 95.94 77 ASP A C 1
ATOM 573 O O . ASP A 1 77 ? 1.040 -8.155 3.952 1.00 95.94 77 ASP A O 1
ATOM 577 N N . ILE A 1 78 ? 1.416 -6.824 2.186 1.00 95.75 78 ILE A N 1
ATOM 578 C CA . ILE A 1 78 ? 0.891 -5.612 2.827 1.00 95.75 78 ILE A CA 1
ATOM 579 C C . ILE A 1 78 ? -0.621 -5.715 3.013 1.00 95.75 78 ILE A C 1
ATOM 581 O O . ILE A 1 78 ? -1.126 -5.453 4.106 1.00 95.75 78 ILE A O 1
ATOM 585 N N . ALA A 1 79 ? -1.349 -6.099 1.967 1.00 96.94 79 ALA A N 1
ATOM 586 C CA . ALA A 1 79 ? -2.799 -6.209 2.001 1.00 96.94 79 ALA A CA 1
ATOM 587 C C . ALA A 1 79 ? -3.271 -7.252 3.025 1.00 96.94 79 ALA A C 1
ATOM 589 O O . ALA A 1 79 ? -4.224 -6.985 3.759 1.00 96.94 79 ALA A O 1
ATOM 590 N N . GLU A 1 80 ? -2.574 -8.383 3.155 1.00 97.25 80 GLU A N 1
ATOM 591 C CA . GLU A 1 80 ? -2.859 -9.402 4.166 1.00 97.25 80 GLU A CA 1
ATOM 592 C C . GLU A 1 80 ? -2.710 -8.834 5.582 1.00 97.25 80 GLU A C 1
ATOM 594 O O . GLU A 1 80 ? -3.636 -8.932 6.391 1.00 97.25 80 GLU A O 1
ATOM 599 N N . ARG A 1 81 ? -1.595 -8.151 5.870 1.00 96.00 81 ARG A N 1
ATOM 600 C CA . ARG A 1 81 ? -1.354 -7.529 7.184 1.00 96.00 81 ARG A CA 1
ATOM 601 C C . ARG A 1 81 ? -2.377 -6.443 7.510 1.00 96.00 81 ARG A C 1
ATOM 603 O O . ARG A 1 81 ? -2.895 -6.399 8.628 1.00 96.00 81 ARG A O 1
ATOM 610 N N . LEU A 1 82 ? -2.690 -5.574 6.548 1.00 96.44 82 LEU A N 1
ATOM 611 C CA . LEU A 1 82 ? -3.686 -4.511 6.714 1.00 96.44 82 LEU A CA 1
ATOM 612 C C . LEU A 1 82 ? -5.095 -5.084 6.914 1.00 96.44 82 LEU A C 1
ATOM 614 O O . LEU A 1 82 ? -5.825 -4.625 7.794 1.00 96.44 82 LEU A O 1
ATOM 618 N N . SER A 1 83 ? -5.464 -6.112 6.149 1.00 96.50 83 SER A N 1
ATOM 619 C CA . SER A 1 83 ? -6.747 -6.807 6.273 1.00 96.50 83 SER A CA 1
ATOM 620 C C . SER A 1 83 ? -6.878 -7.503 7.631 1.00 96.50 83 SER A C 1
ATOM 622 O O . SER A 1 83 ? -7.871 -7.307 8.337 1.00 96.50 83 SER A O 1
ATOM 624 N N . ALA A 1 84 ? -5.837 -8.223 8.067 1.00 95.25 84 ALA A N 1
ATOM 625 C CA . ALA A 1 84 ? -5.785 -8.865 9.381 1.00 95.25 84 ALA A CA 1
ATOM 626 C C . ALA A 1 84 ? -5.919 -7.849 10.529 1.00 95.25 84 ALA A C 1
ATOM 628 O O . ALA A 1 84 ? -6.593 -8.114 11.527 1.00 95.25 84 ALA A O 1
ATOM 629 N N . ALA A 1 85 ? -5.347 -6.653 10.364 1.00 95.31 85 ALA A N 1
ATOM 630 C CA . ALA A 1 85 ? -5.477 -5.544 11.306 1.00 95.31 85 ALA A CA 1
ATOM 631 C C . ALA A 1 85 ? -6.813 -4.780 11.203 1.00 95.31 85 ALA A C 1
ATOM 633 O O . ALA A 1 85 ? -7.034 -3.842 11.972 1.00 95.31 85 ALA A O 1
ATOM 634 N N . ARG A 1 86 ? -7.706 -5.161 10.276 1.00 95.75 86 ARG A N 1
ATOM 635 C CA . ARG A 1 86 ? -8.965 -4.462 9.958 1.00 95.75 86 ARG A CA 1
ATOM 636 C C . ARG A 1 86 ? -8.752 -2.984 9.632 1.00 95.75 86 ARG A C 1
ATOM 638 O O . ARG A 1 86 ? -9.532 -2.123 10.042 1.00 95.75 86 ARG A O 1
ATOM 645 N N . TYR A 1 87 ? -7.672 -2.697 8.916 1.00 95.69 87 TYR A N 1
ATOM 646 C CA . TYR A 1 87 ? -7.358 -1.359 8.452 1.00 95.69 87 TYR A CA 1
ATOM 647 C C . TYR A 1 87 ? -8.489 -0.811 7.572 1.00 95.69 87 TYR A C 1
ATOM 649 O O . TYR A 1 87 ? -8.974 -1.499 6.677 1.00 95.69 87 TYR A O 1
ATOM 657 N N . SER A 1 88 ? -8.906 0.430 7.828 1.00 94.38 88 SER A N 1
ATOM 658 C CA . SER A 1 88 ? -10.030 1.077 7.137 1.00 94.38 88 SER A CA 1
ATOM 659 C C . SER A 1 88 ? -9.633 2.329 6.354 1.00 94.38 88 SER A C 1
ATOM 661 O O . SER A 1 88 ? -10.507 3.069 5.906 1.00 94.38 88 SER A O 1
ATOM 663 N N . GLY A 1 89 ? -8.336 2.633 6.270 1.00 92.88 89 GLY A N 1
ATOM 664 C CA . GLY A 1 89 ? -7.841 3.749 5.469 1.00 92.88 89 GLY A CA 1
ATOM 665 C C . GLY A 1 89 ? -7.579 3.350 4.016 1.00 92.88 89 GLY A C 1
ATOM 666 O O . GLY A 1 89 ? -7.838 2.218 3.601 1.00 92.88 89 GLY A O 1
ATOM 667 N N . ARG A 1 90 ? -7.056 4.300 3.238 1.00 94.88 90 ARG A N 1
ATOM 668 C CA . ARG A 1 90 ? -6.712 4.087 1.826 1.00 94.88 90 ARG A CA 1
ATOM 669 C C . ARG A 1 90 ? -5.378 3.356 1.702 1.00 94.88 90 ARG A C 1
ATOM 671 O O . ARG A 1 90 ? -4.436 3.671 2.419 1.00 94.88 90 ARG A O 1
ATOM 678 N N . VAL A 1 91 ? -5.270 2.438 0.750 1.00 95.50 91 VAL A N 1
ATOM 679 C CA . VAL A 1 91 ? -3.993 1.846 0.341 1.00 95.50 91 VAL A CA 1
ATOM 680 C C . VAL A 1 91 ? -3.658 2.345 -1.056 1.00 95.50 91 VAL A C 1
ATOM 682 O O . VAL A 1 91 ? -4.377 2.063 -2.016 1.00 95.50 91 VAL A O 1
ATOM 685 N N . THR A 1 92 ? -2.575 3.105 -1.163 1.00 93.31 92 THR A N 1
ATOM 686 C CA . THR A 1 92 ? -2.048 3.607 -2.428 1.00 93.31 92 THR A CA 1
ATOM 687 C C . THR A 1 92 ? -0.857 2.750 -2.840 1.00 93.31 92 THR A C 1
ATOM 689 O O . THR A 1 92 ? 0.169 2.700 -2.168 1.00 93.31 92 THR A O 1
ATOM 692 N N . ILE A 1 93 ? -1.015 2.055 -3.957 1.00 92.81 93 ILE A N 1
ATOM 693 C CA . ILE A 1 93 ? -0.041 1.132 -4.522 1.00 92.81 93 ILE A CA 1
ATOM 694 C C . ILE A 1 93 ? 0.693 1.893 -5.619 1.00 92.81 93 ILE A C 1
ATOM 696 O O . ILE A 1 93 ? 0.078 2.292 -6.606 1.00 92.81 93 ILE A O 1
ATOM 700 N N . CYS A 1 94 ? 1.987 2.127 -5.450 1.00 89.06 94 CYS A N 1
ATOM 701 C CA . CYS A 1 94 ? 2.829 2.702 -6.488 1.00 89.06 94 CYS A CA 1
ATOM 702 C C . CYS A 1 94 ? 3.421 1.549 -7.320 1.00 89.06 94 CYS A C 1
ATOM 704 O O . CYS A 1 94 ? 3.939 0.572 -6.779 1.00 89.06 94 CYS A O 1
ATOM 706 N N . ALA A 1 95 ? 3.306 1.633 -8.639 1.00 87.44 95 ALA A N 1
ATOM 707 C CA . ALA A 1 95 ? 3.783 0.620 -9.576 1.00 87.44 95 ALA A CA 1
ATOM 708 C C . ALA A 1 95 ? 4.520 1.294 -10.743 1.00 87.44 95 ALA A C 1
ATOM 710 O O . ALA A 1 95 ? 4.221 2.455 -11.039 1.00 87.44 95 ALA A O 1
ATOM 711 N N . PRO A 1 96 ? 5.449 0.594 -11.422 1.00 83.00 96 PRO A N 1
ATOM 712 C CA . PRO A 1 96 ? 5.905 1.021 -12.743 1.00 83.00 96 PRO A CA 1
ATOM 713 C C . PRO A 1 96 ? 4.735 1.039 -13.736 1.00 83.00 96 PRO A C 1
ATOM 715 O O . PRO A 1 96 ? 3.632 0.585 -13.420 1.00 83.00 96 PRO A O 1
ATOM 718 N N . ASP A 1 97 ? 4.981 1.530 -14.949 1.00 82.44 97 ASP A N 1
ATOM 719 C CA . ASP A 1 97 ? 3.972 1.504 -16.004 1.00 82.44 97 ASP A CA 1
ATOM 720 C C . ASP A 1 97 ? 3.538 0.053 -16.285 1.00 82.44 97 ASP A C 1
ATOM 722 O O . ASP A 1 97 ? 4.351 -0.812 -16.624 1.00 82.44 97 ASP A O 1
ATOM 726 N N . LEU A 1 98 ? 2.255 -0.234 -16.062 1.00 84.25 98 LEU A N 1
ATOM 727 C CA . LEU A 1 98 ? 1.681 -1.566 -16.222 1.00 84.25 98 LEU A CA 1
ATOM 728 C C . LEU A 1 98 ? 0.885 -1.608 -17.518 1.00 84.25 98 LEU A C 1
ATOM 730 O O . LEU A 1 98 ? 0.089 -0.719 -17.795 1.00 84.25 98 LEU A O 1
ATOM 734 N N . LEU A 1 99 ? 0.999 -2.706 -18.267 1.00 86.00 99 LEU A N 1
ATOM 735 C CA . LEU A 1 99 ? 0.208 -2.891 -19.488 1.00 86.00 99 LEU A CA 1
ATOM 736 C C . LEU A 1 99 ? -1.304 -2.986 -19.215 1.00 86.00 99 LEU A C 1
ATOM 738 O O . LEU A 1 99 ? -2.098 -2.653 -20.091 1.00 86.00 99 LEU A O 1
ATOM 742 N N . ARG A 1 100 ? -1.694 -3.507 -18.041 1.00 90.69 100 ARG A N 1
ATOM 743 C CA . ARG A 1 100 ? -3.091 -3.742 -17.619 1.00 90.69 100 ARG A CA 1
ATOM 744 C C . ARG A 1 100 ? -3.275 -3.499 -16.111 1.00 90.69 100 ARG A C 1
ATOM 746 O O . ARG A 1 100 ? -3.474 -4.457 -15.357 1.00 90.69 100 ARG A O 1
ATOM 753 N N . PRO A 1 101 ? -3.152 -2.249 -15.632 1.00 91.25 101 PRO A N 1
ATOM 754 C CA . PRO A 1 101 ? -3.250 -1.910 -14.207 1.00 91.25 101 PRO A CA 1
ATOM 755 C C . PRO A 1 101 ? -4.584 -2.327 -13.568 1.00 91.25 101 PRO A C 1
ATOM 757 O O . PRO A 1 101 ? -4.653 -2.665 -12.386 1.00 91.25 101 PRO A O 1
ATOM 760 N N . GLU A 1 102 ? -5.656 -2.344 -14.354 1.00 93.56 102 GLU A N 1
ATOM 761 C CA . GLU A 1 102 ? -6.991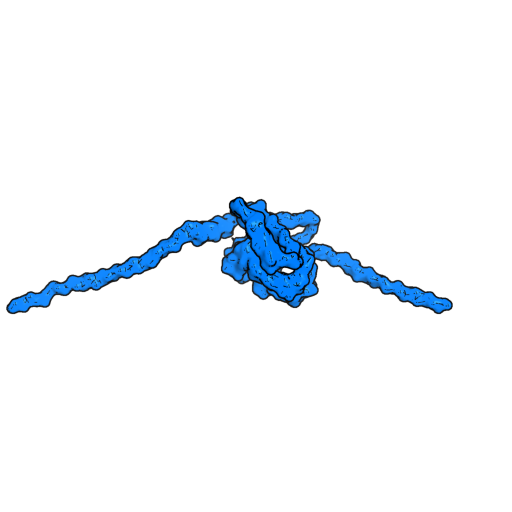 -2.739 -13.929 1.00 93.56 102 GLU A CA 1
ATOM 762 C C . GLU A 1 102 ? -7.094 -4.220 -13.549 1.00 93.56 102 GLU A C 1
ATOM 764 O O . GLU A 1 102 ? -7.873 -4.549 -12.656 1.00 93.56 102 GLU A O 1
ATOM 769 N N . HIS A 1 103 ? -6.288 -5.101 -14.156 1.00 94.69 103 HIS A N 1
ATOM 770 C CA . HIS A 1 103 ? -6.249 -6.519 -13.783 1.00 94.69 103 HIS A CA 1
ATOM 771 C C . HIS A 1 103 ? -5.678 -6.696 -12.374 1.00 94.69 103 HIS A C 1
ATOM 773 O O . HIS A 1 103 ? -6.283 -7.376 -11.552 1.00 94.69 103 HIS A O 1
ATOM 779 N N . VAL A 1 104 ? -4.575 -6.008 -12.070 1.00 93.81 104 VAL A N 1
ATOM 780 C CA . VAL A 1 104 ? -3.942 -6.043 -10.743 1.00 93.81 104 VAL A CA 1
ATOM 781 C C . VAL A 1 104 ? -4.905 -5.534 -9.670 1.00 93.81 104 VAL A C 1
ATOM 783 O O . VAL A 1 104 ? -5.112 -6.181 -8.645 1.00 93.81 104 VAL A O 1
ATOM 786 N N . LEU A 1 105 ? -5.559 -4.393 -9.916 1.00 95.56 105 LEU A N 1
ATOM 787 C CA . LEU A 1 105 ? -6.571 -3.874 -8.993 1.00 95.56 105 LEU A CA 1
ATOM 788 C C . LEU A 1 105 ? -7.773 -4.812 -8.842 1.00 95.56 105 LEU A C 1
ATOM 790 O O . LEU A 1 105 ? -8.350 -4.878 -7.757 1.00 95.56 105 LEU A O 1
ATOM 794 N N . TRP A 1 106 ? -8.187 -5.499 -9.910 1.00 97.00 106 TRP A N 1
ATOM 795 C CA . TRP A 1 106 ? -9.290 -6.454 -9.854 1.00 97.00 106 TRP A CA 1
ATOM 796 C C . TRP A 1 106 ? -8.952 -7.655 -8.965 1.00 97.00 106 TRP A C 1
ATOM 798 O O . TRP A 1 106 ? -9.759 -8.001 -8.103 1.00 97.00 106 TRP A O 1
ATOM 808 N N . GLU A 1 107 ? -7.761 -8.239 -9.117 1.00 97.62 107 GLU A N 1
ATOM 809 C CA . GLU A 1 107 ? -7.301 -9.364 -8.291 1.00 97.62 107 GLU A CA 1
ATOM 810 C C . GLU A 1 107 ? -7.209 -8.968 -6.816 1.00 97.62 107 GLU A C 1
ATOM 812 O O . GLU A 1 107 ? -7.814 -9.616 -5.960 1.00 97.62 107 GLU A O 1
ATOM 817 N N . LEU A 1 108 ? -6.581 -7.827 -6.522 1.00 97.44 108 LEU A N 1
ATOM 818 C CA . LEU A 1 108 ? -6.463 -7.346 -5.147 1.00 97.44 108 LEU A CA 1
ATOM 819 C C . LEU A 1 108 ? -7.819 -7.033 -4.510 1.00 97.44 108 LEU A C 1
ATOM 821 O O . LEU A 1 108 ? -8.030 -7.334 -3.341 1.00 97.44 108 LEU A O 1
ATOM 825 N N . ARG A 1 109 ? -8.769 -6.448 -5.248 1.00 97.44 109 ARG A N 1
ATOM 826 C CA . ARG A 1 109 ? -10.118 -6.181 -4.714 1.00 97.44 109 ARG A CA 1
ATOM 827 C C . ARG A 1 109 ? -10.927 -7.454 -4.505 1.00 97.44 109 ARG A C 1
ATOM 829 O O . ARG A 1 109 ? -11.761 -7.489 -3.603 1.00 97.44 109 ARG A O 1
ATOM 836 N N . ARG A 1 110 ? -10.717 -8.473 -5.341 1.00 97.94 110 ARG A N 1
ATOM 837 C CA . ARG A 1 110 ? -11.350 -9.785 -5.177 1.00 97.94 110 ARG A CA 1
ATOM 838 C C . ARG A 1 110 ? -10.872 -10.447 -3.886 1.00 97.94 110 ARG A C 1
ATOM 840 O O . ARG A 1 110 ? -11.700 -10.968 -3.143 1.00 97.94 110 ARG A O 1
ATOM 847 N N . ASP A 1 111 ? -9.570 -10.393 -3.626 1.00 98.06 111 ASP A N 1
ATOM 848 C CA . ASP A 1 111 ? -8.949 -11.094 -2.500 1.00 98.06 111 ASP A CA 1
ATOM 849 C C . ASP A 1 111 ? -9.027 -10.272 -1.191 1.00 98.06 111 ASP A C 1
ATOM 851 O O . ASP A 1 111 ? -9.169 -10.835 -0.106 1.00 98.06 111 ASP A O 1
ATOM 855 N N . PHE A 1 112 ? -9.048 -8.935 -1.285 1.00 97.88 112 PHE A N 1
ATOM 856 C CA . PHE A 1 112 ? -9.112 -7.999 -0.153 1.00 97.88 112 PHE A CA 1
ATOM 857 C C . PHE A 1 112 ? -10.257 -6.973 -0.294 1.00 97.88 112 PHE A C 1
ATOM 859 O O . PHE A 1 112 ? -10.018 -5.765 -0.403 1.00 97.88 112 PHE A O 1
ATOM 866 N N . PRO A 1 113 ? -11.530 -7.411 -0.250 1.00 97.25 113 PRO A N 1
ATOM 867 C CA . PRO A 1 113 ? -12.689 -6.570 -0.575 1.00 97.25 113 PRO A CA 1
ATOM 868 C C . PRO A 1 113 ? -12.957 -5.428 0.416 1.00 97.25 113 PRO A C 1
ATOM 870 O O . PRO A 1 113 ? -13.744 -4.531 0.123 1.00 97.25 113 PRO A O 1
ATOM 873 N N . THR A 1 114 ? -12.343 -5.456 1.600 1.00 96.19 114 THR A N 1
ATOM 874 C CA . THR A 1 114 ? -12.527 -4.432 2.638 1.00 96.19 114 THR A CA 1
ATOM 875 C C . THR A 1 114 ? -11.547 -3.266 2.528 1.00 96.19 114 THR A C 1
ATOM 877 O O . THR A 1 114 ? -11.724 -2.276 3.234 1.00 96.19 114 THR A O 1
ATOM 880 N N . LEU A 1 115 ? -10.511 -3.370 1.689 1.00 96.62 115 LEU A N 1
ATOM 881 C CA . LEU A 1 115 ? -9.490 -2.333 1.543 1.00 96.62 115 LEU A CA 1
ATOM 882 C C . LEU A 1 115 ? -9.879 -1.317 0.454 1.00 96.62 115 LEU A C 1
ATOM 884 O O . LEU A 1 115 ? -10.294 -1.688 -0.645 1.00 96.62 115 LEU A O 1
ATOM 888 N N . ASP A 1 116 ? -9.693 -0.021 0.729 1.00 97.25 116 ASP A N 1
ATOM 889 C CA . ASP A 1 116 ? -9.835 1.044 -0.276 1.00 97.25 116 ASP A CA 1
ATOM 890 C C . ASP A 1 116 ? -8.537 1.167 -1.085 1.00 97.25 116 ASP A C 1
ATOM 892 O O . ASP A 1 116 ? -7.608 1.879 -0.702 1.00 97.25 116 ASP A O 1
ATOM 896 N N . LEU A 1 117 ? -8.467 0.427 -2.194 1.00 96.38 117 LEU A N 1
ATOM 897 C CA . LEU A 1 117 ? -7.275 0.323 -3.035 1.00 96.38 117 LEU A CA 1
ATOM 898 C C . LEU A 1 117 ? -7.253 1.363 -4.164 1.00 96.38 117 LEU A C 1
ATOM 900 O O . LEU A 1 117 ? -8.188 1.449 -4.976 1.00 96.38 117 LEU A O 1
ATOM 904 N N . LYS A 1 118 ? -6.126 2.074 -4.273 1.00 94.12 118 LYS A N 1
ATOM 905 C CA . LYS A 1 118 ? -5.766 2.984 -5.366 1.00 94.12 118 LYS A CA 1
ATOM 906 C C . LYS A 1 118 ? -4.422 2.562 -5.960 1.00 94.12 118 LYS A C 1
ATOM 908 O O . LYS A 1 118 ? -3.471 2.358 -5.222 1.00 94.12 118 LYS A O 1
ATOM 913 N N . LEU A 1 119 ? -4.327 2.490 -7.284 1.00 92.19 119 LEU A N 1
ATOM 914 C CA . LEU A 1 119 ? -3.071 2.242 -7.994 1.00 92.19 119 LEU A CA 1
ATOM 915 C C . LEU A 1 119 ? -2.569 3.547 -8.624 1.00 92.19 119 LEU A C 1
ATOM 917 O O . LEU A 1 119 ? -3.358 4.304 -9.190 1.00 92.19 119 LEU A O 1
ATOM 921 N N . MET A 1 120 ? -1.271 3.810 -8.505 1.00 89.00 120 MET A N 1
ATOM 922 C CA . MET A 1 120 ? -0.568 4.939 -9.108 1.00 89.00 120 MET A CA 1
ATOM 923 C C . MET A 1 120 ? 0.560 4.406 -9.992 1.00 89.00 120 MET A C 1
ATOM 925 O O . MET A 1 120 ? 1.536 3.856 -9.488 1.00 89.00 120 MET A O 1
ATOM 929 N N . THR A 1 121 ? 0.413 4.572 -11.306 1.00 79.00 121 THR A N 1
ATOM 930 C CA . THR A 1 121 ? 1.373 4.120 -12.331 1.00 79.00 121 THR A CA 1
ATOM 931 C C . THR A 1 121 ? 2.302 5.235 -12.823 1.00 79.00 121 THR A C 1
ATOM 933 O O . THR A 1 121 ? 3.250 4.973 -13.550 1.00 79.00 121 THR A O 1
ATOM 936 N N . GLU A 1 122 ? 2.057 6.487 -12.423 1.00 62.91 122 GLU A N 1
ATOM 937 C CA . GLU A 1 122 ? 2.785 7.672 -12.910 1.00 62.91 122 GLU A CA 1
ATOM 938 C C . GLU A 1 122 ? 4.046 8.009 -12.098 1.00 62.91 122 GLU A C 1
ATOM 940 O O . GLU A 1 122 ? 4.577 9.114 -12.207 1.00 62.91 122 GLU A O 1
ATOM 945 N N . ALA A 1 123 ? 4.531 7.104 -11.244 1.00 54.47 123 ALA A N 1
ATOM 946 C CA . ALA A 1 123 ? 5.748 7.372 -10.491 1.00 54.47 123 ALA A CA 1
ATOM 947 C C . ALA A 1 123 ? 6.941 7.403 -11.465 1.00 54.47 123 ALA A C 1
ATOM 949 O O . ALA A 1 123 ? 7.221 6.371 -12.081 1.00 54.47 123 ALA A O 1
ATOM 950 N N . PRO A 1 124 ? 7.658 8.537 -11.626 1.00 49.38 124 PRO A N 1
ATOM 951 C CA . PRO A 1 124 ? 8.896 8.536 -12.385 1.00 49.38 124 PRO A CA 1
ATOM 952 C C . PRO A 1 124 ? 9.833 7.545 -11.703 1.00 49.38 124 PRO A C 1
ATOM 954 O O . PRO A 1 124 ? 10.222 7.732 -10.548 1.00 49.38 124 PRO A O 1
ATOM 957 N N . LEU A 1 125 ? 10.123 6.453 -12.408 1.00 48.81 125 LEU A N 1
ATOM 958 C CA . LEU A 1 125 ? 11.062 5.439 -11.966 1.00 48.81 125 LEU A CA 1
ATOM 959 C C . LEU A 1 125 ? 12.402 6.150 -11.787 1.00 48.81 125 LEU A C 1
ATOM 961 O O . LEU A 1 125 ? 13.033 6.550 -12.761 1.00 48.81 125 LEU A O 1
ATOM 965 N N . THR A 1 126 ? 12.820 6.372 -10.544 1.00 49.84 126 THR A N 1
ATOM 966 C CA . THR A 1 126 ? 14.204 6.753 -10.275 1.00 49.84 126 THR A CA 1
ATOM 967 C C . THR A 1 126 ? 15.106 5.591 -10.695 1.00 49.84 126 THR A C 1
ATOM 969 O O . THR A 1 126 ? 14.677 4.430 -10.664 1.00 49.84 126 THR A O 1
ATOM 972 N N . ASP A 1 127 ? 16.346 5.900 -11.090 1.00 47.09 127 ASP A N 1
ATOM 973 C CA . ASP A 1 127 ? 17.323 4.975 -11.702 1.00 47.09 127 ASP A CA 1
ATOM 974 C C . ASP A 1 127 ? 17.478 3.625 -10.976 1.00 47.09 127 ASP A C 1
ATOM 976 O O . ASP A 1 127 ? 17.826 2.617 -11.582 1.00 47.09 127 ASP A O 1
ATOM 980 N N . THR A 1 128 ? 17.151 3.554 -9.685 1.00 47.62 128 THR A N 1
ATOM 981 C CA . THR A 1 128 ? 17.171 2.321 -8.885 1.00 47.62 128 THR A CA 1
ATOM 982 C C . THR A 1 128 ? 16.189 1.248 -9.379 1.00 47.62 128 THR A C 1
ATOM 984 O O . THR A 1 128 ? 16.415 0.061 -9.155 1.00 47.62 128 THR A O 1
ATOM 987 N N . THR A 1 129 ? 15.116 1.631 -10.078 1.00 47.69 129 THR A N 1
ATOM 988 C CA . THR A 1 129 ? 14.123 0.680 -10.616 1.00 47.69 129 THR A CA 1
ATOM 989 C C . THR A 1 129 ? 14.567 0.056 -11.940 1.00 47.69 129 THR A C 1
ATOM 991 O O . THR A 1 129 ? 14.161 -1.064 -12.244 1.00 47.69 129 THR A O 1
ATOM 994 N N . ALA A 1 130 ? 15.451 0.726 -12.693 1.00 46.53 130 ALA A N 1
ATOM 995 C CA . ALA A 1 130 ? 16.066 0.154 -13.891 1.00 46.53 130 ALA A CA 1
ATOM 996 C C . ALA A 1 130 ? 16.885 -1.096 -13.535 1.00 46.53 130 ALA A C 1
ATOM 998 O O . ALA A 1 130 ? 16.727 -2.128 -14.174 1.00 46.53 130 ALA A O 1
ATOM 999 N N . THR A 1 131 ? 17.627 -1.059 -12.424 1.00 44.88 131 THR A N 1
ATOM 1000 C CA . THR A 1 131 ? 18.381 -2.214 -11.907 1.00 44.88 131 THR A CA 1
ATOM 1001 C C . THR A 1 131 ? 17.488 -3.422 -11.594 1.00 44.88 131 THR A C 1
ATOM 1003 O O . THR A 1 131 ? 17.904 -4.565 -11.776 1.00 44.88 131 THR A O 1
ATOM 1006 N N . TYR A 1 132 ? 16.254 -3.196 -11.134 1.00 44.44 132 TYR A N 1
ATOM 1007 C CA . TYR A 1 132 ? 15.308 -4.278 -10.842 1.00 44.44 132 TYR A CA 1
ATOM 1008 C C . TYR A 1 132 ? 14.649 -4.826 -12.117 1.00 44.44 132 TYR A C 1
ATOM 1010 O O . TYR A 1 132 ? 14.516 -6.040 -12.266 1.00 44.44 132 TYR A O 1
ATOM 1018 N N . LEU A 1 133 ? 14.298 -3.952 -13.068 1.00 51.34 133 LEU A N 1
ATOM 1019 C CA . LEU A 1 133 ? 13.802 -4.367 -14.384 1.00 51.34 133 LEU A CA 1
ATOM 1020 C C . LEU A 1 133 ? 14.864 -5.146 -15.170 1.00 51.34 133 LEU A C 1
ATOM 1022 O O . LEU A 1 133 ? 14.530 -6.165 -15.768 1.00 51.34 133 LEU A O 1
ATOM 1026 N N . ASP A 1 134 ? 16.132 -4.743 -15.095 1.00 51.03 134 ASP A N 1
ATOM 1027 C CA . ASP A 1 134 ? 17.253 -5.478 -15.688 1.00 51.03 134 ASP A CA 1
ATOM 1028 C C . ASP A 1 134 ? 17.434 -6.859 -15.038 1.00 51.03 134 ASP A C 1
ATOM 1030 O O . ASP A 1 134 ? 17.719 -7.837 -15.727 1.00 51.03 134 ASP A O 1
ATOM 1034 N N . GLY A 1 135 ? 17.203 -6.973 -13.725 1.00 49.66 135 GLY A N 1
ATOM 1035 C CA . GLY A 1 135 ? 17.251 -8.247 -13.002 1.00 49.66 135 GLY A CA 1
ATOM 1036 C C . GLY A 1 135 ? 16.119 -9.219 -13.359 1.00 49.66 135 GLY A C 1
ATOM 1037 O O . GLY A 1 135 ? 16.337 -10.428 -13.346 1.00 49.66 135 GLY A O 1
ATOM 1038 N N . ILE A 1 136 ? 14.930 -8.713 -13.707 1.00 51.47 136 ILE A N 1
ATOM 1039 C CA . ILE A 1 136 ? 13.786 -9.532 -14.153 1.00 51.47 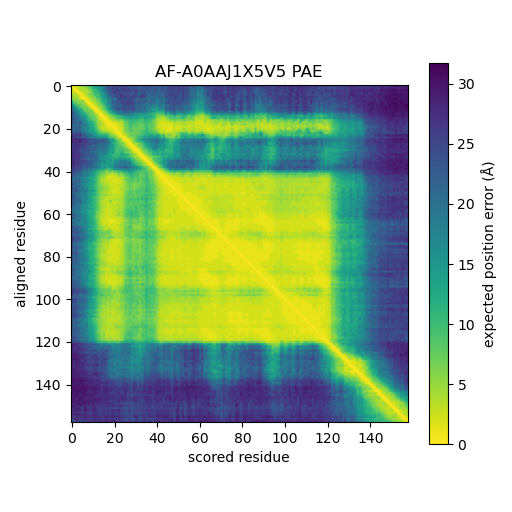136 ILE A CA 1
ATOM 1040 C C . ILE A 1 136 ? 13.882 -9.861 -15.650 1.00 51.47 136 ILE A C 1
ATOM 1042 O O . ILE A 1 136 ? 13.480 -10.944 -16.073 1.00 51.47 136 ILE A O 1
ATOM 1046 N N . ALA A 1 137 ? 14.400 -8.937 -16.464 1.00 48.22 137 ALA A N 1
ATOM 1047 C CA . ALA A 1 137 ? 14.558 -9.122 -17.904 1.00 48.22 137 ALA A CA 1
ATOM 1048 C C . ALA A 1 137 ? 15.768 -9.992 -18.271 1.00 48.22 137 ALA A C 1
ATOM 1050 O O . ALA A 1 137 ? 15.824 -10.509 -19.389 1.00 48.22 137 ALA A O 1
ATOM 1051 N N . ALA A 1 138 ? 16.730 -10.168 -17.360 1.00 42.69 138 ALA A N 1
ATOM 1052 C CA . ALA A 1 138 ? 17.837 -11.081 -17.573 1.00 42.69 138 ALA A CA 1
ATOM 1053 C C . ALA A 1 138 ? 17.299 -12.521 -17.674 1.00 42.69 138 ALA A C 1
ATOM 1055 O O . ALA A 1 138 ? 16.774 -13.048 -16.688 1.00 42.69 138 ALA A O 1
ATOM 1056 N N . PRO A 1 139 ? 17.429 -13.200 -18.833 1.00 44.69 139 PRO A N 1
ATOM 1057 C CA . PRO A 1 139 ? 17.171 -14.628 -18.881 1.00 44.69 139 PRO A CA 1
ATOM 1058 C C . PRO A 1 139 ? 18.109 -15.281 -17.870 1.00 44.69 139 PRO A C 1
ATOM 1060 O O . PRO A 1 139 ? 19.314 -15.027 -17.893 1.00 44.69 139 PRO A O 1
ATOM 1063 N N . THR A 1 140 ? 17.561 -16.101 -16.975 1.00 47.91 140 THR A N 1
ATOM 1064 C CA . THR A 1 140 ? 18.338 -16.982 -16.103 1.00 47.91 140 THR A CA 1
ATOM 1065 C C . THR A 1 140 ? 19.220 -17.849 -16.995 1.00 47.91 140 THR A C 1
ATOM 1067 O O . THR A 1 140 ? 18.770 -18.868 -17.526 1.00 47.91 140 THR A O 1
ATOM 1070 N N . ALA A 1 141 ? 20.449 -17.389 -17.243 1.00 49.50 141 ALA A N 1
ATOM 1071 C CA . ALA A 1 141 ? 21.424 -18.102 -18.038 1.00 49.50 141 ALA A CA 1
ATOM 1072 C C . ALA A 1 141 ? 21.648 -19.436 -17.337 1.00 49.50 141 ALA A C 1
ATOM 1074 O O . ALA A 1 141 ? 22.049 -19.504 -16.175 1.00 49.50 141 ALA A O 1
ATOM 1075 N N . SER A 1 142 ? 21.238 -20.473 -18.051 1.00 50.47 142 SER A N 1
ATOM 1076 C CA . SER A 1 142 ? 21.221 -21.848 -17.606 1.00 50.47 142 SER A CA 1
ATOM 1077 C C . SER A 1 142 ? 22.637 -22.297 -17.267 1.00 50.47 142 SER A C 1
ATOM 1079 O O . SER A 1 142 ? 23.570 -21.994 -18.001 1.00 50.47 142 SER A O 1
ATOM 1081 N N . GLU A 1 143 ? 22.718 -22.966 -16.121 1.00 52.31 143 GLU A N 1
ATOM 1082 C CA . GLU A 1 143 ? 23.669 -23.975 -15.650 1.00 52.31 143 GLU A CA 1
ATOM 1083 C C . GLU A 1 143 ? 25.126 -23.948 -16.163 1.00 52.31 143 GLU A C 1
ATOM 1085 O O . GLU A 1 143 ? 25.383 -23.964 -17.367 1.00 52.31 143 GLU A O 1
ATOM 1090 N N . PRO A 1 144 ? 26.123 -24.039 -15.257 1.00 48.69 144 PRO A N 1
ATOM 1091 C CA . PRO A 1 144 ? 27.493 -24.308 -15.661 1.00 48.69 144 PRO A CA 1
ATOM 1092 C C . PRO A 1 144 ? 27.545 -25.690 -16.317 1.00 48.69 144 PRO A C 1
ATOM 1094 O O . PRO A 1 144 ? 27.434 -26.714 -15.645 1.00 48.69 144 PRO A O 1
ATOM 1097 N N . THR A 1 145 ? 27.718 -25.711 -17.638 1.00 51.66 145 THR A N 1
ATOM 1098 C CA . THR A 1 145 ? 28.057 -26.903 -18.410 1.00 51.66 145 THR A CA 1
ATOM 1099 C C . THR A 1 145 ? 29.276 -27.549 -17.762 1.00 51.66 145 THR A C 1
ATOM 1101 O O . THR A 1 145 ? 30.399 -27.057 -17.888 1.00 51.66 145 THR A O 1
ATOM 1104 N N . GLY A 1 146 ? 29.036 -28.624 -17.011 1.00 50.47 146 GLY A N 1
ATOM 1105 C CA . GLY A 1 146 ? 30.075 -29.457 -16.434 1.00 50.47 146 GLY A CA 1
ATOM 1106 C C . GLY A 1 146 ? 30.941 -29.989 -17.564 1.00 50.47 146 GLY A C 1
ATOM 1107 O O . GLY A 1 146 ? 30.507 -30.815 -18.361 1.00 50.47 146 GLY A O 1
ATOM 1108 N N . SER A 1 147 ? 32.162 -29.480 -17.659 1.00 57.56 147 SER A N 1
ATOM 1109 C CA . SER A 1 147 ? 33.186 -30.037 -18.526 1.00 57.56 147 SER A CA 1
ATOM 1110 C C . SER A 1 147 ? 33.585 -31.401 -17.965 1.00 57.56 147 SER A C 1
ATOM 1112 O O . SER A 1 147 ? 34.297 -31.475 -16.961 1.00 57.56 147 SER A O 1
ATOM 1114 N N . GLU A 1 148 ? 33.102 -32.470 -18.596 1.00 52.22 148 GLU A N 1
ATOM 1115 C CA . GLU A 1 148 ? 33.620 -33.826 -18.426 1.00 52.22 148 GLU A CA 1
ATOM 1116 C C . GLU A 1 148 ? 35.137 -33.821 -18.662 1.00 52.22 148 GLU A C 1
ATOM 1118 O O . GLU A 1 148 ? 35.623 -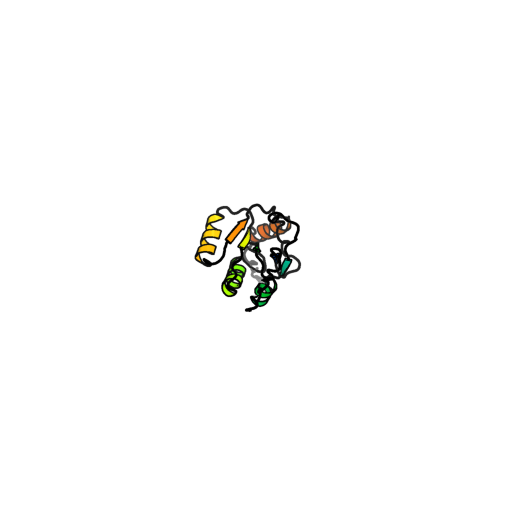33.598 -19.773 1.00 52.22 148 GLU A O 1
ATOM 1123 N N . GLY A 1 149 ? 35.896 -34.051 -17.591 1.00 51.09 149 GLY A N 1
ATOM 1124 C CA . GLY A 1 149 ? 37.318 -34.351 -17.666 1.00 51.09 149 GLY A CA 1
ATOM 1125 C C . GLY A 1 149 ? 37.511 -35.707 -18.331 1.00 51.09 149 GLY A C 1
ATOM 1126 O O . GLY A 1 149 ? 37.384 -36.746 -17.687 1.00 51.09 149 GLY A O 1
ATOM 1127 N N . ARG A 1 150 ? 37.815 -35.698 -19.628 1.00 57.41 150 ARG A N 1
ATOM 1128 C CA . ARG A 1 150 ? 38.297 -36.873 -20.348 1.00 57.41 150 ARG A CA 1
ATOM 1129 C C . ARG A 1 150 ? 39.790 -37.013 -20.055 1.00 57.41 150 ARG A C 1
ATOM 1131 O O . ARG A 1 150 ? 40.603 -36.265 -20.585 1.00 57.41 150 ARG A O 1
ATOM 1138 N N . SER A 1 151 ? 40.134 -37.922 -19.150 1.00 59.62 151 SER A N 1
ATOM 1139 C CA . SER A 1 151 ? 41.512 -38.354 -18.934 1.00 59.62 151 SER A CA 1
ATOM 1140 C C . SER A 1 151 ? 41.943 -39.210 -20.124 1.00 59.62 151 SER A C 1
ATOM 1142 O O . SER A 1 151 ? 41.500 -40.348 -20.264 1.00 59.62 151 SER A O 1
ATOM 1144 N N . ASP A 1 152 ? 42.760 -38.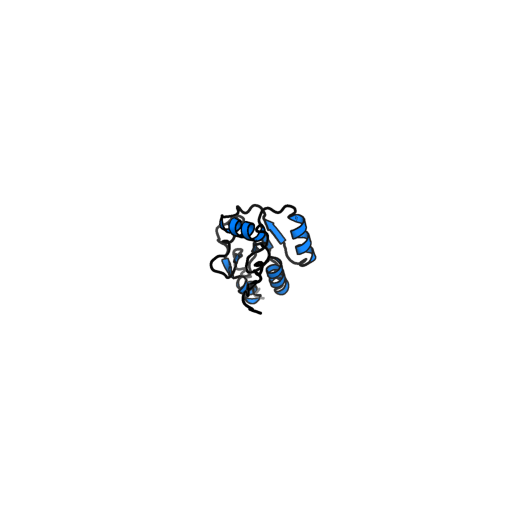636 -21.004 1.00 62.75 152 ASP A N 1
ATOM 1145 C CA . ASP A 1 152 ? 43.558 -39.385 -21.970 1.00 62.75 152 ASP A CA 1
ATOM 1146 C C . ASP A 1 152 ? 44.629 -40.176 -21.205 1.00 62.75 152 ASP A C 1
ATOM 1148 O O . ASP A 1 152 ? 45.515 -39.595 -20.578 1.00 62.75 152 ASP A O 1
ATOM 1152 N N . ASP A 1 153 ? 44.516 -41.502 -21.242 1.00 69.75 153 ASP A N 1
ATOM 1153 C CA . ASP A 1 153 ? 45.489 -42.457 -20.713 1.00 69.75 153 ASP A CA 1
ATOM 1154 C C . ASP A 1 153 ? 46.167 -43.151 -21.908 1.00 69.75 153 ASP A C 1
ATOM 1156 O O . ASP A 1 153 ? 45.504 -43.914 -22.621 1.00 69.75 153 ASP A O 1
ATOM 1160 N N . PRO A 1 154 ? 47.446 -42.849 -22.205 1.00 74.00 154 PRO A N 1
ATOM 1161 C CA . PRO A 1 154 ? 48.192 -43.574 -23.213 1.00 74.00 154 PRO A CA 1
ATOM 1162 C C . PRO A 1 154 ? 49.438 -44.207 -22.589 1.00 74.00 154 PRO A C 1
ATOM 1164 O O . PRO A 1 154 ? 50.496 -43.591 -22.619 1.00 74.00 154 PRO A O 1
ATOM 1167 N N . ASP A 1 155 ? 49.348 -45.433 -22.067 1.00 68.56 155 ASP A N 1
ATOM 1168 C CA . ASP A 1 155 ? 50.477 -46.374 -22.160 1.00 68.56 155 ASP A CA 1
ATOM 1169 C C . ASP A 1 155 ? 50.106 -47.806 -21.736 1.00 68.56 155 ASP A C 1
ATOM 1171 O O . ASP A 1 155 ? 49.988 -48.120 -20.552 1.00 68.56 155 ASP A O 1
ATOM 1175 N N . GLN A 1 156 ? 49.998 -48.720 -22.704 1.00 55.12 156 GLN A N 1
ATOM 1176 C CA . GLN A 1 156 ? 50.279 -50.136 -22.455 1.00 55.12 156 GLN A CA 1
ATOM 1177 C C . GLN A 1 156 ? 51.131 -50.702 -23.597 1.00 55.12 156 GLN A C 1
ATOM 1179 O O . GLN A 1 156 ? 50.633 -50.829 -24.720 1.00 55.12 156 GLN A O 1
ATOM 1184 N N . PRO A 1 157 ? 52.402 -51.059 -23.336 1.00 73.88 157 PRO A N 1
ATOM 1185 C CA . PRO A 1 157 ? 53.185 -51.883 -24.242 1.00 73.88 157 PRO A CA 1
ATOM 1186 C C . PRO A 1 157 ? 52.837 -53.375 -24.087 1.00 73.88 157 PRO A C 1
ATOM 1188 O O . PRO A 1 157 ? 52.430 -53.834 -23.020 1.00 73.88 157 PRO A O 1
ATOM 1191 N N . ILE A 1 158 ? 52.999 -54.077 -25.211 1.00 69.00 158 ILE A N 1
ATOM 1192 C CA . ILE A 1 158 ? 52.631 -55.470 -25.526 1.00 69.00 158 ILE A CA 1
ATOM 1193 C C . ILE A 1 158 ? 53.515 -56.482 -24.789 1.00 69.00 158 ILE A C 1
ATOM 1195 O O . ILE A 1 158 ? 54.746 -56.253 -24.752 1.00 69.00 158 ILE A O 1
#

Organism: NCBI:txid2964767

Foldseek 3Di:
DDDDDPPPPCPPPPPAAEAEEDAPDPQKQDQFPPVDDDDDDDHHYDYLVPLALVVCVVRVHLEYEYECDIPRDHPVSNLVRCVVSLPQHAYEYEYAADPCVVVVVVVSCVVRVRHRYDYDHPRPDDPSVVVVVCVVPDDPPDDDPPPPPDDDDDDDDD

Solvent-accessible surface area (backbone atoms only — not comparable to full-atom values): 10098 Å² total; per-residue (Å²): 141,81,84,82,79,78,78,76,78,76,74,71,86,70,71,84,36,41,32,32,47,35,57,80,56,101,78,52,68,71,68,62,83,62,75,69,78,94,74,100,67,82,56,50,77,40,42,53,88,62,65,43,55,71,46,46,69,71,65,55,45,49,28,42,34,34,46,50,66,56,100,78,49,38,42,63,64,51,49,50,49,38,55,76,52,65,50,80,38,38,36,40,32,40,35,67,82,60,96,57,59,68,57,59,54,48,53,52,42,70,77,41,71,77,53,50,76,43,81,40,49,83,41,74,76,54,75,62,50,54,60,53,51,51,60,69,68,47,73,81,78,75,73,85,79,78,78,79,82,78,80,86,81,90,87,82,88,134

Nearest PDB structures (foldseek):
  1mvo-assembly1_A-2  TM=5.163E-01  e=1.700E-02  Bacillus subtilis
  3q15-assembly1_C-2  TM=5.690E-01  e=4.076E-01  Bacillus subtilis
  8ted-assembly1_A  TM=5.892E-01  e=1.697E+00  Flavobacterium johnsoniae UW101
  7pv7-assembly2_B  TM=6.219E-01  e=1.811E+00  Porphyromonas gingivalis W83
  8p6f-assembly1_A  TM=6.114E-01  e=3.245E+00  Flavobacterium johnsoniae

Sequence (158 aa):
MGRLMNHSDTRRNAQPVSVSVVGCGDSGPIAPQCTPAPANLAPVQICYKDVAPEMLQKVQPCEVICWLCCADYDVYDIAERLSAARYSGRVTICAPDLLRPEHVLWELRRDFPTLDLKLMTEAPLTDTTATYLDGIAAPTASEPTGSEGRSDDPDQPI